Protein AF-Q31JI0-F1 (afdb_monomer_lite)

Radius of gyration: 35.7 Å; chains: 1; bounding box: 70×48×107 Å

Structure (mmCIF, N/CA/C/O backbone):
data_AF-Q31JI0-F1
#
_entry.id   AF-Q31JI0-F1
#
loop_
_atom_site.group_PDB
_atom_site.id
_atom_site.type_symbol
_atom_site.label_atom_id
_atom_site.label_alt_id
_atom_site.label_comp_id
_atom_site.label_asym_id
_atom_site.label_entity_id
_atom_site.label_seq_id
_atom_site.pdbx_PDB_ins_code
_atom_site.Cartn_x
_atom_site.Cartn_y
_atom_site.Cartn_z
_atom_site.occupancy
_atom_site.B_iso_or_equiv
_atom_site.auth_seq_id
_atom_site.auth_comp_id
_atom_site.auth_asym_id
_atom_site.auth_atom_id
_atom_site.pdbx_PDB_model_num
ATOM 1 N N . MET A 1 1 ? 46.617 37.732 -84.704 1.00 46.97 1 MET A N 1
ATOM 2 C CA . MET A 1 1 ? 46.258 37.092 -83.424 1.00 46.97 1 MET A CA 1
ATOM 3 C C . MET A 1 1 ? 46.231 35.599 -83.691 1.00 46.97 1 MET A C 1
ATOM 5 O O . MET A 1 1 ? 45.411 35.201 -84.504 1.00 46.97 1 MET A O 1
ATOM 9 N N . PRO A 1 2 ? 47.205 34.826 -83.190 1.00 49.94 2 PRO A N 1
ATOM 10 C CA . PRO A 1 2 ? 47.244 33.383 -83.393 1.00 49.94 2 PRO A CA 1
ATOM 11 C C . PRO A 1 2 ? 46.328 32.691 -82.375 1.00 49.94 2 PRO A C 1
ATOM 13 O O . PRO A 1 2 ? 46.388 33.002 -81.186 1.00 49.94 2 PRO A O 1
ATOM 16 N N . ASP A 1 3 ? 45.471 31.796 -82.860 1.00 51.31 3 ASP A N 1
ATOM 17 C CA . ASP A 1 3 ? 44.587 30.975 -82.032 1.00 51.31 3 ASP A CA 1
ATOM 18 C C . ASP A 1 3 ? 45.405 30.053 -81.108 1.00 51.31 3 ASP A C 1
ATOM 20 O O . ASP A 1 3 ? 46.456 29.548 -81.522 1.00 51.31 3 ASP A O 1
ATOM 24 N N . PRO A 1 4 ? 44.965 29.820 -79.858 1.00 53.50 4 PRO A N 1
ATOM 25 C CA . PRO A 1 4 ? 45.644 28.894 -78.963 1.00 53.50 4 PRO A CA 1
ATOM 26 C C . PRO A 1 4 ? 45.575 27.471 -79.531 1.00 53.50 4 PRO A C 1
ATOM 28 O O . PRO A 1 4 ? 44.521 27.001 -79.962 1.00 53.50 4 PRO A O 1
ATOM 31 N N . SER A 1 5 ? 46.721 26.792 -79.548 1.00 59.59 5 SER A N 1
ATOM 32 C CA . SER A 1 5 ? 46.858 25.439 -80.073 1.00 59.59 5 SER A CA 1
ATOM 33 C C . SER A 1 5 ? 46.012 24.449 -79.269 1.00 59.59 5 SER A C 1
ATOM 35 O O . SER A 1 5 ? 46.000 24.444 -78.038 1.00 59.59 5 SER A O 1
ATOM 37 N N . THR A 1 6 ? 45.322 23.567 -79.988 1.00 59.06 6 THR A N 1
ATOM 38 C CA . THR A 1 6 ? 44.446 22.500 -79.476 1.00 59.06 6 THR A CA 1
ATOM 39 C C . THR A 1 6 ? 45.122 21.625 -78.412 1.00 59.06 6 THR A C 1
ATOM 41 O O . THR A 1 6 ? 44.463 21.109 -77.516 1.00 59.06 6 THR A O 1
ATOM 44 N N . THR A 1 7 ? 46.451 21.532 -78.457 1.00 58.56 7 THR A N 1
ATOM 45 C CA . THR A 1 7 ? 47.305 20.828 -77.494 1.00 58.56 7 THR A CA 1
ATOM 46 C C . THR A 1 7 ? 47.322 21.445 -76.092 1.00 58.56 7 THR A C 1
ATOM 48 O O . THR A 1 7 ? 47.459 20.713 -75.116 1.00 58.56 7 THR A O 1
ATOM 51 N N . GLU A 1 8 ? 47.165 22.766 -75.957 1.00 57.78 8 GLU A N 1
ATOM 52 C CA . GLU A 1 8 ? 47.112 23.438 -74.646 1.00 57.78 8 GLU A CA 1
ATOM 53 C C . GLU A 1 8 ? 45.758 23.178 -73.959 1.00 57.78 8 GLU A C 1
ATOM 55 O O . GLU A 1 8 ? 45.679 22.978 -72.746 1.00 57.78 8 GLU A O 1
ATOM 60 N N . ILE A 1 9 ? 44.690 23.100 -74.762 1.00 58.41 9 ILE A N 1
ATOM 61 C CA . ILE A 1 9 ? 43.324 22.806 -74.316 1.00 58.41 9 ILE A CA 1
ATOM 62 C C . ILE A 1 9 ? 43.210 21.337 -73.883 1.00 58.41 9 ILE A C 1
ATOM 64 O O . ILE A 1 9 ? 42.669 21.051 -72.818 1.00 58.41 9 ILE A O 1
ATOM 68 N N . GLU A 1 10 ? 43.775 20.398 -74.647 1.00 56.28 10 GLU A N 1
ATOM 69 C CA . GLU A 1 10 ? 43.801 18.976 -74.272 1.00 56.28 10 GLU A CA 1
ATOM 70 C C . GLU A 1 10 ? 44.597 18.720 -72.987 1.00 56.28 10 GLU A C 1
ATOM 72 O O . GLU A 1 10 ? 44.193 17.892 -72.168 1.00 56.28 10 GLU A O 1
ATOM 77 N N . ARG A 1 11 ? 45.682 19.470 -72.759 1.00 57.88 11 ARG A N 1
ATOM 78 C CA . ARG A 1 11 ? 46.481 19.357 -71.535 1.00 57.88 11 ARG A CA 1
ATOM 79 C C . ARG A 1 11 ? 45.741 19.892 -70.305 1.00 57.88 11 ARG A C 1
ATOM 81 O O . ARG A 1 11 ? 45.742 19.227 -69.273 1.00 57.88 11 ARG A O 1
ATOM 88 N N . GLN A 1 12 ? 45.028 21.014 -70.428 1.00 55.69 12 GLN A N 1
ATOM 89 C CA . GLN A 1 12 ? 44.182 21.534 -69.343 1.00 55.69 12 GLN A CA 1
ATOM 90 C C . GLN A 1 12 ? 42.970 20.635 -69.049 1.00 55.69 12 GLN A C 1
ATOM 92 O O . GLN A 1 12 ? 42.570 20.501 -67.894 1.00 55.69 12 GLN A O 1
ATOM 97 N N . ILE A 1 13 ? 42.400 19.974 -70.064 1.00 56.75 13 ILE A N 1
ATOM 98 C CA . ILE A 1 13 ? 41.308 19.001 -69.885 1.00 56.75 13 ILE A CA 1
ATOM 99 C C . ILE A 1 13 ? 41.818 17.709 -69.225 1.00 56.75 13 ILE A C 1
ATOM 101 O O . ILE A 1 13 ? 41.097 17.112 -68.426 1.00 56.75 13 ILE A O 1
ATOM 105 N N . ALA A 1 14 ? 43.048 17.282 -69.525 1.00 56.91 14 ALA A N 1
ATOM 106 C CA . ALA A 1 14 ? 43.666 16.105 -68.915 1.00 56.91 14 ALA A CA 1
ATOM 107 C C . ALA A 1 14 ? 44.082 16.345 -67.452 1.00 56.91 14 ALA A C 1
ATOM 109 O O . ALA A 1 14 ? 43.865 15.471 -66.613 1.00 56.91 14 ALA A O 1
ATOM 110 N N . GLU A 1 15 ? 44.608 17.530 -67.121 1.00 53.66 15 GLU A N 1
ATOM 111 C CA . GLU A 1 15 ? 44.983 17.893 -65.744 1.00 53.66 15 GLU A CA 1
ATOM 112 C C . GLU A 1 15 ? 43.756 18.069 -64.825 1.00 53.66 15 GLU A C 1
ATOM 114 O O . GLU A 1 15 ? 43.823 17.734 -63.645 1.00 53.66 15 GLU A O 1
ATOM 119 N N . ASN A 1 16 ? 42.596 18.472 -65.360 1.00 53.59 16 ASN A N 1
ATOM 120 C CA . ASN A 1 16 ? 41.349 18.596 -64.587 1.00 53.59 16 ASN A CA 1
ATOM 121 C C . ASN A 1 16 ? 40.588 17.274 -64.369 1.00 53.59 16 ASN A C 1
ATOM 123 O O . ASN A 1 16 ? 39.564 17.263 -63.685 1.00 53.59 16 ASN A O 1
ATOM 127 N N . LYS A 1 17 ? 41.041 16.158 -64.954 1.00 50.59 17 LYS A N 1
ATOM 128 C CA . LYS A 1 17 ? 40.321 14.869 -64.928 1.00 50.59 17 LYS A CA 1
ATOM 129 C C . LYS A 1 17 ? 40.856 13.865 -63.897 1.00 50.59 17 LYS A C 1
ATOM 131 O O . LYS A 1 17 ? 40.387 12.732 -63.861 1.00 50.59 17 LYS A O 1
ATOM 136 N N . LEU A 1 18 ? 41.816 14.279 -63.071 1.00 50.12 18 LEU A N 1
ATOM 137 C CA . LEU A 1 18 ? 42.434 13.477 -62.003 1.00 50.12 18 LEU A CA 1
ATOM 138 C C . LEU A 1 18 ? 42.140 14.008 -60.595 1.00 50.12 18 LEU A C 1
ATOM 140 O O . LEU A 1 18 ? 42.717 13.533 -59.622 1.00 50.12 18 LEU A O 1
ATOM 144 N N . ILE A 1 19 ? 41.229 14.974 -60.465 1.00 49.75 19 ILE A N 1
ATOM 145 C CA . ILE A 1 19 ? 40.638 15.264 -59.163 1.00 49.75 19 ILE A CA 1
ATOM 146 C C . ILE A 1 19 ? 39.643 14.136 -58.911 1.00 49.75 19 ILE A C 1
ATOM 148 O O . ILE A 1 19 ? 38.524 14.160 -59.423 1.00 49.75 19 ILE A O 1
ATOM 152 N N . ASP A 1 20 ? 40.094 13.125 -58.173 1.00 53.19 20 ASP A N 1
ATOM 153 C CA . ASP A 1 20 ? 39.241 12.172 -57.474 1.00 53.19 20 ASP A CA 1
ATOM 154 C C . ASP A 1 20 ? 38.257 12.972 -56.612 1.00 53.19 20 ASP A C 1
ATOM 156 O O . ASP A 1 20 ? 38.521 13.339 -55.468 1.00 53.19 20 ASP A O 1
ATOM 160 N N . ILE A 1 21 ? 37.114 13.314 -57.201 1.00 56.34 21 ILE A N 1
ATOM 161 C CA . ILE A 1 21 ? 35.961 13.799 -56.463 1.00 56.34 21 ILE A CA 1
ATOM 162 C C . ILE A 1 21 ? 35.418 12.555 -55.772 1.00 56.34 21 ILE A C 1
ATOM 164 O O . ILE A 1 21 ? 34.600 11.823 -56.334 1.00 56.34 21 ILE A O 1
ATOM 168 N N . GLU A 1 22 ? 35.905 12.290 -54.560 1.00 56.94 22 GLU A N 1
ATOM 169 C CA . GLU A 1 22 ? 35.177 11.460 -53.612 1.00 56.94 22 GLU A CA 1
ATOM 170 C C . GLU A 1 22 ? 33.772 12.060 -53.521 1.00 56.94 22 GLU A C 1
ATOM 172 O O . GLU A 1 22 ? 33.576 13.158 -52.993 1.00 56.94 22 GLU A O 1
ATOM 177 N N . LEU A 1 23 ? 32.788 11.388 -54.129 1.00 56.19 23 LEU A N 1
ATOM 178 C CA . LEU A 1 23 ? 31.385 11.720 -53.921 1.00 56.19 23 LEU A CA 1
ATOM 179 C C . LEU A 1 23 ? 31.200 11.749 -52.400 1.00 56.19 23 LEU A C 1
ATOM 181 O O . LEU A 1 23 ? 31.466 10.713 -51.781 1.00 56.19 23 LEU A O 1
ATOM 185 N N . PRO A 1 24 ? 30.777 12.873 -51.782 1.00 61.84 24 PRO A N 1
ATOM 186 C CA . PRO A 1 24 ? 30.466 12.858 -50.365 1.00 61.84 24 PRO A CA 1
ATOM 187 C C . PRO A 1 24 ? 29.442 11.748 -50.196 1.00 61.84 24 PRO A C 1
ATOM 189 O O . PRO A 1 24 ? 28.381 11.781 -50.827 1.00 61.84 24 PRO A O 1
ATOM 192 N N . THR A 1 25 ? 29.815 10.712 -49.448 1.00 61.97 25 THR A N 1
ATOM 193 C CA . THR A 1 25 ? 28.952 9.581 -49.143 1.00 61.97 25 THR A CA 1
ATOM 194 C C . THR A 1 25 ? 27.634 10.173 -48.682 1.00 61.97 25 THR A C 1
ATOM 196 O O . THR A 1 25 ? 27.575 10.832 -47.642 1.00 61.97 25 THR A O 1
ATOM 199 N N . ALA A 1 26 ? 26.594 10.036 -49.514 1.00 62.56 26 ALA A N 1
ATOM 200 C CA . ALA A 1 26 ? 25.262 10.505 -49.173 1.00 62.56 26 ALA A CA 1
ATOM 201 C C . ALA A 1 26 ? 24.970 9.969 -47.769 1.00 62.56 26 ALA A C 1
ATOM 203 O O . ALA A 1 26 ? 25.231 8.779 -47.557 1.00 62.56 26 ALA A O 1
ATOM 204 N N . PRO A 1 27 ? 24.539 10.807 -46.806 1.00 63.53 27 PRO A N 1
ATOM 205 C CA . PRO A 1 27 ? 24.421 10.381 -45.422 1.00 63.53 27 PRO A CA 1
ATOM 206 C C . PRO A 1 27 ? 23.487 9.177 -45.392 1.00 63.53 27 PRO A C 1
ATOM 208 O O . PRO A 1 27 ? 22.277 9.303 -45.589 1.00 63.53 27 PRO A O 1
ATOM 211 N N . GLY A 1 28 ? 24.073 7.988 -45.241 1.00 66.31 28 GLY A N 1
ATOM 212 C CA . GLY A 1 28 ? 23.318 6.760 -45.109 1.00 66.31 28 GLY A CA 1
ATOM 213 C C . GLY A 1 28 ? 22.4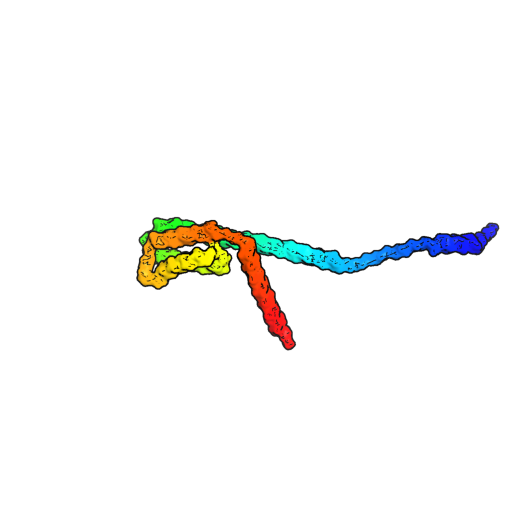16 6.942 -43.903 1.00 66.31 28 GLY A C 1
ATOM 214 O O . GLY A 1 28 ? 22.859 7.458 -42.877 1.00 66.31 28 GLY A O 1
ATOM 215 N N . ILE A 1 29 ? 21.140 6.586 -44.035 1.00 72.31 29 ILE A N 1
ATOM 216 C CA . ILE A 1 29 ? 20.220 6.618 -42.901 1.00 72.31 29 ILE A CA 1
ATOM 217 C C . ILE A 1 29 ? 20.817 5.703 -41.834 1.00 72.31 29 ILE A C 1
ATOM 219 O O . ILE A 1 29 ? 20.835 4.481 -41.992 1.00 72.31 29 ILE A O 1
ATOM 223 N N . ASP A 1 30 ? 21.342 6.309 -40.771 1.00 81.94 30 ASP A N 1
ATOM 224 C CA . ASP A 1 30 ? 21.936 5.595 -39.653 1.00 81.94 30 ASP A CA 1
ATOM 225 C C . ASP A 1 30 ? 20.810 5.018 -38.792 1.00 81.94 30 ASP A C 1
ATOM 227 O O . ASP A 1 30 ? 20.379 5.576 -37.779 1.00 81.94 30 ASP A O 1
ATOM 231 N N . TRP A 1 31 ? 20.260 3.901 -39.265 1.00 81.12 31 TRP A N 1
ATOM 232 C CA . TRP A 1 31 ? 19.211 3.147 -38.588 1.00 81.12 31 TRP A CA 1
ATOM 233 C C . TRP A 1 31 ? 19.594 2.794 -37.153 1.00 81.12 31 TRP A C 1
ATOM 235 O O . TRP A 1 31 ? 18.718 2.724 -36.291 1.00 81.12 31 TRP A O 1
ATOM 245 N N . LEU A 1 32 ? 20.889 2.600 -36.884 1.00 85.44 32 LEU A N 1
ATOM 246 C CA . LEU A 1 32 ? 21.380 2.292 -35.551 1.00 85.44 32 LEU A CA 1
ATOM 247 C C . LEU A 1 32 ? 21.260 3.510 -34.631 1.00 85.44 32 LEU A C 1
ATOM 249 O O . LEU A 1 32 ? 20.738 3.367 -33.524 1.00 85.44 32 LEU A O 1
ATOM 253 N N . ALA A 1 33 ? 21.652 4.699 -35.096 1.00 82.44 33 ALA A N 1
ATOM 254 C CA . ALA A 1 33 ? 21.467 5.939 -34.344 1.00 82.44 33 ALA A CA 1
ATOM 255 C C . ALA A 1 33 ? 19.982 6.210 -34.044 1.00 82.44 33 ALA A C 1
ATOM 257 O O . ALA A 1 33 ? 19.625 6.520 -32.907 1.00 82.44 33 ALA A O 1
ATOM 258 N N . TRP A 1 34 ? 19.088 6.009 -35.017 1.00 84.44 34 TRP A N 1
ATOM 259 C CA . TRP A 1 34 ? 17.642 6.143 -34.795 1.00 84.44 34 TRP A CA 1
ATOM 260 C C . TRP A 1 34 ? 17.106 5.148 -33.762 1.00 84.44 34 TRP A C 1
ATOM 262 O O . TRP A 1 34 ? 16.311 5.520 -32.895 1.00 84.44 34 TRP A O 1
ATOM 272 N N . LEU A 1 35 ? 17.563 3.895 -33.810 1.00 88.25 35 LEU A N 1
ATOM 273 C CA . LEU A 1 35 ? 17.153 2.862 -32.861 1.00 88.25 35 LEU A CA 1
ATOM 274 C C . LEU A 1 35 ? 17.678 3.145 -31.444 1.00 88.25 35 LEU A C 1
ATOM 276 O O . LEU A 1 35 ? 16.961 2.932 -30.467 1.00 88.25 35 LEU A O 1
ATOM 280 N N . GLN A 1 36 ? 18.892 3.686 -31.326 1.00 87.06 36 GLN A N 1
ATOM 281 C CA . GLN A 1 36 ? 19.464 4.142 -30.057 1.00 87.06 36 GLN A CA 1
ATOM 282 C C . GLN A 1 36 ? 18.699 5.331 -29.474 1.00 87.06 36 GLN A C 1
ATOM 28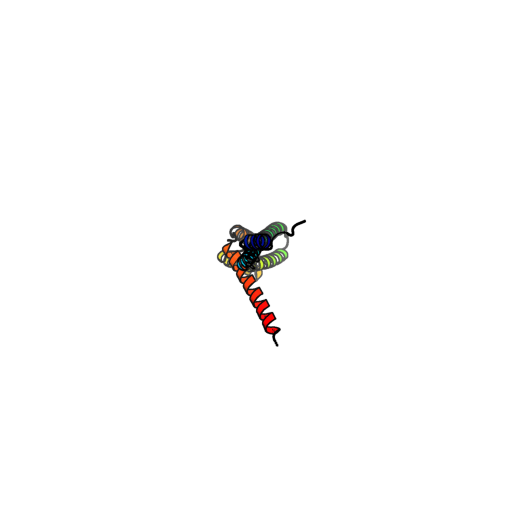4 O O . GLN A 1 36 ? 18.398 5.323 -28.282 1.00 87.06 36 GLN A O 1
ATOM 289 N N . ILE A 1 37 ? 18.335 6.321 -30.297 1.00 87.88 37 ILE A N 1
ATOM 290 C CA . ILE A 1 37 ? 17.521 7.467 -29.865 1.00 87.88 37 ILE A CA 1
ATOM 291 C C . ILE A 1 37 ? 16.158 6.984 -29.365 1.00 87.88 37 ILE A C 1
ATOM 293 O O . ILE A 1 37 ? 15.729 7.372 -28.278 1.00 87.88 37 ILE A O 1
ATOM 297 N N . LEU A 1 38 ? 15.500 6.091 -30.112 1.00 89.25 38 LEU A N 1
ATOM 298 C CA . LEU A 1 38 ? 14.220 5.512 -29.705 1.00 89.25 38 LEU A CA 1
ATOM 299 C C . LEU A 1 38 ? 14.355 4.727 -28.389 1.00 89.25 38 LEU A C 1
ATOM 301 O O . LEU A 1 38 ? 13.530 4.871 -27.489 1.00 89.25 38 LEU A O 1
ATOM 305 N N . GLY A 1 39 ? 15.420 3.933 -28.251 1.00 86.69 39 GLY A N 1
ATOM 306 C CA . GLY A 1 39 ? 15.722 3.178 -27.037 1.00 86.69 39 GLY A CA 1
ATOM 307 C C . GLY A 1 39 ? 15.974 4.081 -25.828 1.00 86.69 39 GLY A C 1
ATOM 308 O O . GLY A 1 39 ? 15.419 3.840 -24.756 1.00 86.69 39 GLY A O 1
ATOM 309 N N . ALA A 1 40 ? 16.743 5.157 -26.000 1.00 89.62 40 ALA A N 1
ATOM 310 C CA . ALA A 1 40 ? 16.995 6.147 -24.955 1.00 89.62 40 ALA A CA 1
ATOM 311 C C . ALA A 1 40 ? 15.709 6.878 -24.538 1.00 89.62 40 ALA A C 1
ATOM 313 O O . ALA A 1 40 ? 15.473 7.099 -23.347 1.00 89.62 40 ALA A O 1
ATOM 314 N N . LEU A 1 41 ? 14.846 7.207 -25.500 1.00 91.94 41 LEU A N 1
ATOM 315 C CA . LEU A 1 41 ? 13.559 7.854 -25.252 1.00 91.94 41 LEU A CA 1
ATOM 316 C C . LEU A 1 41 ? 12.592 6.933 -24.487 1.00 91.94 41 LEU A C 1
ATOM 318 O O . LEU A 1 41 ? 11.930 7.364 -23.544 1.00 91.94 41 LEU A O 1
ATOM 322 N N . LEU A 1 42 ? 12.558 5.641 -24.820 1.00 89.12 42 LEU A N 1
ATOM 323 C CA . LEU A 1 42 ? 11.776 4.651 -24.073 1.00 89.12 42 LEU A CA 1
ATOM 324 C C . LEU A 1 42 ? 12.323 4.430 -22.658 1.00 89.12 42 LEU A C 1
ATOM 326 O O . LEU A 1 42 ? 11.549 4.326 -21.706 1.00 89.12 42 LEU A O 1
ATOM 330 N N . LEU A 1 43 ? 13.648 4.384 -22.503 1.00 88.94 43 LEU A N 1
ATOM 331 C CA . LEU A 1 43 ? 14.289 4.190 -21.204 1.00 88.94 43 LEU A CA 1
ATOM 332 C C . LEU A 1 43 ? 14.047 5.384 -20.276 1.00 88.94 43 LEU A C 1
ATOM 334 O O . LEU A 1 43 ? 13.687 5.198 -19.115 1.00 88.94 43 LEU A O 1
ATOM 338 N N . THR A 1 44 ? 14.178 6.607 -20.786 1.00 88.62 44 THR A N 1
ATOM 339 C CA . THR A 1 44 ? 13.869 7.824 -20.020 1.00 88.62 44 THR A CA 1
ATOM 340 C C . THR A 1 44 ? 12.402 7.873 -19.596 1.00 88.62 44 THR A C 1
ATOM 342 O O . THR A 1 44 ? 12.121 8.121 -18.422 1.00 88.62 44 THR A O 1
ATOM 345 N N . LEU A 1 45 ? 11.468 7.541 -20.492 1.00 89.44 45 LEU A N 1
ATOM 346 C CA . LEU A 1 45 ? 10.051 7.389 -20.145 1.00 89.44 45 LEU A CA 1
ATOM 347 C C . LEU A 1 45 ? 9.833 6.347 -19.042 1.00 89.44 45 LEU A C 1
ATOM 349 O O . LEU A 1 45 ? 9.102 6.609 -18.086 1.00 89.44 45 LEU A O 1
ATOM 353 N N . ALA A 1 46 ? 10.488 5.189 -19.134 1.00 84.69 46 ALA A N 1
ATOM 354 C CA . ALA A 1 46 ? 10.384 4.141 -18.123 1.00 84.69 46 ALA A CA 1
ATOM 355 C C . ALA A 1 46 ? 10.873 4.623 -16.747 1.00 84.69 46 ALA A C 1
ATOM 357 O O . ALA A 1 46 ? 10.204 4.391 -15.740 1.00 84.69 46 ALA A O 1
ATOM 358 N N . VAL A 1 47 ? 11.995 5.346 -16.697 1.00 86.50 47 VAL A N 1
ATOM 359 C CA . VAL A 1 47 ? 12.525 5.928 -15.454 1.00 86.50 47 VAL A CA 1
ATOM 360 C C . VAL A 1 47 ? 11.541 6.935 -14.852 1.00 86.50 47 VAL A C 1
ATOM 362 O O . VAL A 1 47 ? 11.250 6.860 -13.658 1.00 86.50 47 VAL A O 1
ATOM 365 N N . ILE A 1 48 ? 10.966 7.828 -15.665 1.00 88.19 48 ILE A N 1
ATOM 366 C CA . ILE A 1 48 ? 9.968 8.808 -15.204 1.00 88.19 48 ILE A CA 1
ATOM 367 C C . ILE A 1 48 ? 8.736 8.101 -14.626 1.00 88.19 48 ILE A C 1
ATOM 369 O O . ILE A 1 48 ? 8.265 8.472 -13.550 1.00 88.19 48 ILE A O 1
ATOM 373 N N . LEU A 1 49 ? 8.238 7.055 -15.291 1.00 84.75 49 LEU A N 1
ATOM 374 C CA . LEU A 1 49 ? 7.095 6.277 -14.807 1.00 84.75 49 LEU A CA 1
ATOM 375 C C . LEU A 1 49 ? 7.388 5.584 -13.472 1.00 84.75 49 LEU A C 1
ATOM 377 O O . LEU A 1 49 ? 6.528 5.575 -12.591 1.00 84.75 49 LEU A O 1
ATOM 381 N N . ILE A 1 50 ? 8.597 5.045 -13.288 1.00 82.31 50 ILE A N 1
ATOM 382 C CA . ILE A 1 50 ? 9.011 4.429 -12.019 1.00 82.31 50 ILE A CA 1
ATOM 383 C C . ILE A 1 50 ? 9.038 5.473 -10.897 1.00 82.31 50 ILE A C 1
ATOM 385 O O . ILE A 1 50 ? 8.502 5.220 -9.817 1.00 82.31 50 ILE A O 1
ATOM 389 N N . ILE A 1 51 ? 9.612 6.654 -11.148 1.00 84.81 51 ILE A N 1
ATOM 390 C CA . ILE A 1 51 ? 9.656 7.749 -10.167 1.00 84.81 51 ILE A CA 1
ATOM 391 C C . ILE A 1 51 ? 8.238 8.210 -9.812 1.00 84.81 51 ILE A C 1
ATOM 393 O O . ILE A 1 51 ? 7.905 8.339 -8.633 1.00 84.81 51 ILE A O 1
ATOM 397 N N . ALA A 1 52 ? 7.377 8.403 -10.812 1.00 84.88 52 ALA A N 1
ATOM 398 C CA . ALA A 1 52 ? 5.986 8.785 -10.595 1.00 84.88 52 ALA A CA 1
ATOM 399 C C . ALA A 1 52 ? 5.225 7.728 -9.774 1.00 84.88 52 ALA A C 1
ATOM 401 O O . ALA A 1 52 ? 4.491 8.078 -8.849 1.00 84.88 52 ALA A O 1
ATOM 402 N N . ALA A 1 53 ? 5.439 6.439 -10.054 1.00 79.56 53 ALA A N 1
ATOM 403 C CA . ALA A 1 53 ? 4.837 5.342 -9.301 1.00 79.56 53 ALA A CA 1
ATOM 404 C C . ALA A 1 53 ? 5.329 5.297 -7.845 1.00 79.56 53 ALA A C 1
ATOM 406 O O . ALA A 1 53 ? 4.518 5.147 -6.929 1.00 79.56 53 ALA A O 1
ATOM 407 N N . LEU A 1 54 ? 6.633 5.489 -7.615 1.00 79.88 54 LEU A N 1
ATOM 408 C CA . LEU A 1 54 ? 7.219 5.608 -6.275 1.00 79.88 54 LEU A CA 1
ATOM 409 C C . LEU A 1 54 ? 6.581 6.755 -5.490 1.00 79.88 54 LEU A C 1
ATOM 411 O O . LEU A 1 54 ? 6.168 6.576 -4.342 1.00 79.88 54 LEU A O 1
ATOM 415 N N . MET A 1 55 ? 6.455 7.919 -6.124 1.00 84.56 55 MET A N 1
ATOM 416 C CA . MET A 1 55 ? 5.877 9.103 -5.501 1.00 84.56 55 MET A CA 1
ATOM 417 C C . MET A 1 55 ? 4.390 8.906 -5.189 1.00 84.56 55 MET A C 1
ATOM 419 O O . MET A 1 55 ? 3.944 9.234 -4.090 1.00 84.56 55 MET A O 1
ATOM 423 N N . ALA A 1 56 ? 3.631 8.299 -6.106 1.00 83.12 56 AL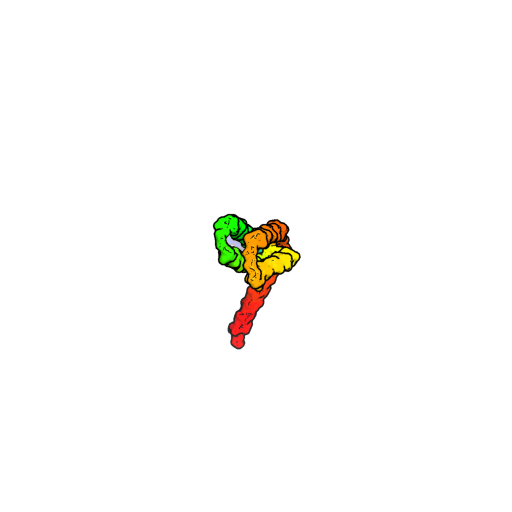A A N 1
ATOM 424 C CA . ALA A 1 56 ? 2.227 7.962 -5.890 1.00 83.12 56 ALA A CA 1
ATOM 425 C C . ALA A 1 56 ? 2.045 6.974 -4.728 1.00 83.12 56 ALA A C 1
ATOM 427 O O . ALA A 1 56 ? 1.191 7.189 -3.865 1.00 83.12 56 ALA A O 1
ATOM 428 N N . HIS A 1 57 ? 2.873 5.929 -4.663 1.00 80.88 57 HIS A N 1
ATOM 429 C CA . HIS A 1 57 ? 2.847 4.939 -3.587 1.00 80.88 57 HIS A CA 1
ATOM 430 C C . HIS A 1 57 ? 3.188 5.574 -2.228 1.00 80.88 57 HIS A C 1
ATOM 432 O O . HIS A 1 57 ? 2.508 5.338 -1.226 1.00 80.88 57 HIS A O 1
ATOM 438 N N . PHE A 1 58 ? 4.210 6.434 -2.180 1.00 82.19 58 PHE A N 1
ATOM 439 C CA . PHE A 1 58 ? 4.550 7.190 -0.975 1.00 82.19 58 PHE A CA 1
ATOM 440 C C . PHE A 1 58 ? 3.395 8.101 -0.535 1.00 82.19 58 PHE A C 1
ATOM 442 O O . PHE A 1 58 ? 3.011 8.111 0.636 1.00 82.19 58 PHE A O 1
ATOM 449 N N . TRP A 1 59 ? 2.781 8.815 -1.480 1.00 84.75 59 TRP A N 1
ATOM 450 C CA . TRP A 1 59 ? 1.669 9.718 -1.195 1.00 84.75 59 TRP A CA 1
ATOM 451 C C . TRP A 1 59 ? 0.434 8.989 -0.658 1.00 84.75 59 TRP A C 1
ATOM 453 O O . TRP A 1 59 ? -0.207 9.454 0.286 1.00 84.75 59 TRP A O 1
ATOM 463 N N . GLN A 1 60 ? 0.110 7.823 -1.221 1.00 85.38 60 GLN A N 1
ATOM 464 C CA . GLN A 1 60 ? -0.990 6.978 -0.751 1.00 85.38 60 GLN A CA 1
ATOM 465 C C . GLN A 1 60 ? -0.806 6.571 0.711 1.00 85.38 60 GLN A C 1
ATOM 467 O O . GLN A 1 60 ? -1.737 6.698 1.510 1.00 85.38 60 GLN A O 1
ATOM 472 N N . ARG A 1 61 ? 0.412 6.177 1.082 1.00 84.25 61 ARG A N 1
ATOM 473 C CA . ARG A 1 61 ? 0.772 5.821 2.454 1.00 84.25 61 ARG A CA 1
ATOM 474 C C . ARG A 1 61 ? 0.649 7.001 3.415 1.00 84.25 61 ARG A C 1
ATOM 476 O O . ARG A 1 61 ? 0.008 6.869 4.455 1.00 84.25 61 ARG A O 1
ATOM 483 N N . VAL A 1 62 ? 1.201 8.162 3.055 1.00 86.00 62 VAL A N 1
ATOM 484 C CA . VAL A 1 62 ? 1.085 9.388 3.867 1.00 86.00 62 VAL A CA 1
ATOM 485 C C . VAL A 1 62 ? -0.382 9.757 4.071 1.00 86.00 62 VAL A C 1
ATOM 487 O O . VAL A 1 62 ? -0.812 10.016 5.195 1.00 86.00 62 VAL A O 1
ATOM 490 N N . ARG A 1 63 ? -1.184 9.712 3.004 1.00 90.12 63 ARG A N 1
ATOM 491 C CA . ARG A 1 63 ? -2.620 9.998 3.068 1.00 90.12 63 ARG A CA 1
ATOM 492 C C . ARG A 1 63 ? -3.358 9.029 3.992 1.00 90.12 63 ARG A C 1
ATOM 494 O O . ARG A 1 63 ? -4.245 9.469 4.725 1.00 90.12 63 ARG A O 1
ATOM 501 N N . LEU A 1 64 ? -3.020 7.738 3.964 1.00 89.56 64 LEU A N 1
ATOM 502 C CA . LEU A 1 64 ? -3.626 6.744 4.851 1.00 89.56 64 LEU A CA 1
ATOM 503 C C . LEU A 1 64 ? -3.236 6.996 6.314 1.00 89.56 64 LEU A C 1
ATOM 505 O O . LEU A 1 64 ? -4.108 7.020 7.177 1.00 89.56 64 LEU A O 1
ATOM 509 N N . ASN A 1 65 ? -1.959 7.286 6.574 1.00 89.06 65 ASN A N 1
ATOM 510 C CA . ASN A 1 65 ? -1.464 7.596 7.914 1.00 89.06 65 ASN A CA 1
ATOM 511 C C . ASN A 1 65 ? -2.158 8.841 8.502 1.00 89.06 65 ASN A C 1
ATOM 513 O O . ASN A 1 65 ? -2.642 8.824 9.630 1.00 89.06 65 ASN A O 1
ATOM 517 N N . ILE A 1 66 ? -2.327 9.903 7.704 1.00 88.75 66 ILE A N 1
ATOM 518 C CA . ILE A 1 66 ? -3.075 11.101 8.123 1.00 88.75 66 ILE A CA 1
ATOM 519 C C . ILE A 1 66 ? -4.523 10.754 8.499 1.00 88.75 66 ILE A C 1
ATOM 521 O O . ILE A 1 66 ? -5.032 11.261 9.499 1.00 88.75 66 ILE A O 1
ATOM 525 N N . ARG A 1 67 ? -5.195 9.891 7.723 1.00 90.94 67 ARG A N 1
ATOM 526 C CA . ARG A 1 67 ? -6.569 9.452 8.025 1.00 90.94 67 ARG A CA 1
ATOM 527 C C . ARG A 1 67 ? -6.642 8.673 9.335 1.00 90.94 67 ARG A C 1
ATOM 529 O O . ARG A 1 67 ? -7.528 8.956 10.133 1.00 90.94 67 ARG A O 1
ATOM 536 N N . ILE A 1 68 ? -5.696 7.768 9.575 1.00 90.81 68 ILE A N 1
ATOM 537 C CA . ILE A 1 68 ? -5.622 6.980 10.812 1.00 90.81 68 ILE A CA 1
ATOM 538 C C . ILE A 1 68 ? -5.381 7.892 12.018 1.00 90.81 68 ILE A C 1
ATOM 540 O O . ILE A 1 68 ? -6.138 7.832 12.984 1.00 90.81 68 ILE A O 1
ATOM 544 N N . LYS A 1 69 ? -4.422 8.821 11.935 1.00 89.75 69 LYS A N 1
ATOM 545 C CA . LYS A 1 69 ? -4.168 9.811 12.998 1.00 89.75 69 LYS A CA 1
ATOM 546 C C . LYS A 1 69 ? -5.373 10.690 13.286 1.00 89.75 69 LYS A C 1
ATOM 548 O O . LYS A 1 69 ? -5.647 11.023 14.438 1.00 89.75 69 LYS A O 1
ATOM 553 N N . LYS A 1 70 ? -6.089 11.101 12.240 1.00 90.62 70 LYS A N 1
ATOM 554 C CA . LYS A 1 70 ? -7.325 11.865 12.395 1.00 90.62 70 LYS A CA 1
ATOM 555 C C . LYS A 1 70 ? -8.382 11.031 13.126 1.00 90.62 70 LYS A C 1
ATOM 557 O O . LYS A 1 70 ? -8.950 11.523 14.093 1.00 90.62 70 LYS A O 1
ATOM 562 N N . ALA A 1 71 ? -8.560 9.770 12.739 1.00 88.69 71 ALA A N 1
ATOM 563 C CA . ALA A 1 71 ? -9.500 8.856 13.381 1.00 88.69 71 ALA A CA 1
ATOM 564 C C . ALA A 1 71 ? -9.164 8.599 14.856 1.00 88.69 71 ALA A C 1
ATOM 566 O O . ALA A 1 71 ? -10.052 8.658 15.695 1.00 88.69 71 ALA A O 1
ATOM 567 N N . GLN A 1 72 ? -7.887 8.398 15.200 1.00 89.06 72 GLN A N 1
ATOM 568 C CA . GLN A 1 72 ? -7.445 8.263 16.594 1.00 89.06 72 GLN A CA 1
ATOM 569 C C . GLN A 1 72 ? -7.777 9.512 17.425 1.00 89.06 72 GLN A C 1
ATOM 571 O O . GLN A 1 72 ? -8.196 9.403 18.575 1.00 89.06 72 GLN A O 1
ATOM 576 N N . LYS A 1 73 ? -7.603 10.716 16.860 1.00 89.19 73 LYS A N 1
ATOM 577 C CA . LYS A 1 73 ? -7.963 11.971 17.543 1.00 89.19 73 LYS A CA 1
ATOM 578 C C . LYS A 1 73 ? -9.470 12.096 17.745 1.00 89.19 73 LYS A C 1
ATOM 580 O O . LYS A 1 73 ? -9.899 12.454 18.838 1.00 89.19 73 LYS A O 1
ATOM 585 N N . GLU A 1 74 ? -10.255 11.794 16.715 1.00 88.56 74 GLU A N 1
ATOM 586 C CA . GLU A 1 74 ? -11.721 11.841 16.773 1.00 88.56 74 GLU A CA 1
ATOM 587 C C . GLU A 1 74 ? -12.274 10.804 17.757 1.00 88.56 74 GLU A C 1
ATOM 589 O O . GLU A 1 74 ? -13.164 11.121 18.543 1.00 88.56 74 GLU A O 1
ATOM 594 N N . LEU A 1 75 ? -11.677 9.609 17.813 1.00 87.38 75 LEU A N 1
ATOM 595 C CA . LEU A 1 75 ? -12.053 8.543 18.741 1.00 87.38 75 LEU A CA 1
ATOM 596 C C . LEU A 1 75 ? -11.984 8.992 20.208 1.00 87.38 75 LEU A C 1
ATOM 598 O O . LEU A 1 75 ? -12.796 8.565 21.028 1.00 87.38 75 LEU A O 1
ATOM 602 N N . LYS A 1 76 ? -11.058 9.903 20.546 1.00 84.69 76 LYS A N 1
ATOM 603 C CA . LYS A 1 76 ? -10.940 10.441 21.909 1.00 84.69 76 LYS A CA 1
ATOM 604 C C . LYS A 1 76 ? -12.122 11.308 22.332 1.00 84.69 76 LYS A C 1
ATOM 606 O O . LYS A 1 76 ? -12.370 11.430 23.530 1.00 84.69 76 LYS A O 1
ATOM 611 N N . GLN A 1 77 ? -12.822 11.882 21.358 1.00 85.81 77 GLN A N 1
ATOM 612 C CA . GLN A 1 77 ? -13.918 12.830 21.541 1.00 85.81 77 GLN A CA 1
ATOM 613 C C . GLN A 1 77 ? -15.294 12.198 21.286 1.00 85.81 77 GLN A C 1
ATOM 615 O O . GLN A 1 77 ? -16.305 12.845 21.537 1.00 85.81 77 GLN A O 1
ATOM 620 N N . MET A 1 78 ? -15.348 10.954 20.795 1.00 84.38 78 MET A N 1
ATOM 621 C CA . MET A 1 78 ? -16.598 10.262 20.476 1.00 84.38 78 MET A CA 1
ATOM 622 C C . MET A 1 78 ? -17.355 9.851 21.752 1.00 84.38 78 MET A C 1
ATOM 624 O O . MET A 1 78 ? -16.819 9.076 22.550 1.00 84.38 78 MET A O 1
ATOM 628 N N . PRO A 1 79 ? -18.600 10.327 21.941 1.00 74.00 79 PRO A N 1
ATOM 629 C CA . PRO A 1 79 ? -19.392 10.029 23.130 1.00 74.00 79 PRO A CA 1
ATOM 630 C C . PRO A 1 79 ? -20.230 8.749 22.996 1.00 74.00 79 PRO A C 1
ATOM 632 O O . PRO A 1 79 ? -20.649 8.196 24.012 1.00 74.00 79 PRO A O 1
ATOM 635 N N . HIS A 1 80 ? -20.491 8.267 21.773 1.00 80.06 80 HIS A N 1
ATOM 636 C CA . HIS A 1 80 ? -21.450 7.190 21.533 1.00 80.06 80 HIS A CA 1
ATOM 637 C C . HIS A 1 80 ? -20.837 5.930 20.902 1.00 80.06 80 HIS A C 1
ATOM 639 O O . HIS A 1 80 ? -20.030 6.014 19.975 1.00 80.06 80 HIS A O 1
ATOM 645 N N . PRO A 1 81 ? -21.292 4.733 21.320 1.00 77.19 81 PRO A N 1
ATOM 646 C CA . PRO A 1 81 ? -20.802 3.464 20.784 1.00 77.19 81 PRO A CA 1
ATOM 647 C C . PRO A 1 81 ? -21.158 3.224 19.307 1.00 77.19 81 PRO A C 1
ATOM 649 O O . PRO A 1 81 ? -20.471 2.469 18.618 1.00 77.19 81 PRO A O 1
ATOM 652 N N . SER A 1 82 ? -22.189 3.892 18.779 1.00 80.19 82 SER A N 1
ATOM 653 C CA . SER A 1 82 ? -22.513 3.873 17.345 1.00 80.19 82 SER A CA 1
ATOM 654 C C . SER A 1 82 ? -21.385 4.442 16.480 1.00 80.19 82 SER A C 1
ATOM 656 O O . SER A 1 82 ? -21.152 3.958 15.368 1.00 80.19 82 SER A O 1
ATOM 658 N N . ASP A 1 83 ? -20.650 5.428 16.998 1.00 83.44 83 ASP A N 1
ATOM 659 C CA . ASP A 1 83 ? -19.554 6.079 16.280 1.00 83.44 83 ASP A CA 1
ATOM 660 C C . ASP A 1 83 ? -18.314 5.177 16.211 1.00 83.44 83 ASP A C 1
ATOM 662 O O . ASP A 1 83 ? -17.590 5.178 15.209 1.00 83.44 83 ASP A O 1
ATOM 666 N N . PHE A 1 84 ? -18.121 4.307 17.210 1.00 85.25 84 PHE A N 1
ATOM 667 C CA . PHE A 1 84 ? -17.066 3.290 17.190 1.00 85.25 84 PHE A CA 1
ATOM 668 C C . PHE A 1 84 ? -17.292 2.276 16.069 1.00 85.25 84 PHE A C 1
ATOM 670 O O . PHE A 1 84 ? -16.366 1.974 15.320 1.00 85.25 84 PHE A O 1
ATOM 677 N N . ARG A 1 85 ? -18.534 1.813 15.872 1.00 84.00 85 ARG A N 1
ATOM 678 C CA . ARG A 1 85 ? -18.866 0.881 14.779 1.00 84.00 85 ARG A CA 1
ATOM 679 C C . ARG A 1 85 ? -18.635 1.504 13.401 1.00 84.00 85 ARG A C 1
ATOM 681 O O . ARG A 1 85 ? -18.120 0.845 12.494 1.00 84.00 85 ARG A O 1
ATOM 688 N N . ARG A 1 86 ? -18.979 2.786 13.237 1.00 86.94 86 ARG A N 1
ATOM 689 C CA . ARG A 1 86 ? -18.703 3.536 12.001 1.00 86.94 86 ARG A CA 1
ATOM 690 C C . ARG A 1 86 ? -17.201 3.626 11.734 1.00 86.94 86 ARG A C 1
ATOM 692 O O . ARG A 1 86 ? -16.768 3.392 10.608 1.00 86.94 86 ARG A O 1
ATOM 699 N N . THR A 1 87 ? -16.419 3.917 12.767 1.00 86.94 87 THR A N 1
ATOM 700 C CA . THR A 1 87 ? -14.960 4.044 12.673 1.00 86.94 87 THR A CA 1
ATOM 701 C C . THR A 1 87 ? -14.284 2.696 12.405 1.00 86.94 87 THR A C 1
ATOM 703 O O . THR A 1 87 ? -13.386 2.630 11.572 1.00 86.94 87 THR A O 1
ATOM 706 N N . ALA A 1 88 ? -14.765 1.603 13.005 1.00 86.81 88 ALA A N 1
ATOM 707 C CA . ALA A 1 88 ? -14.327 0.242 12.682 1.00 86.81 88 ALA A CA 1
ATOM 708 C C . ALA A 1 88 ? -14.621 -0.119 11.212 1.00 86.81 88 ALA A C 1
ATOM 710 O O . ALA A 1 88 ? -13.765 -0.616 10.488 1.00 86.81 88 ALA A O 1
ATOM 711 N N . THR A 1 89 ? -15.805 0.237 10.707 1.00 88.38 89 THR A N 1
ATOM 712 C CA . THR A 1 89 ? -16.134 0.020 9.286 1.00 88.38 89 THR A CA 1
ATOM 713 C C . THR A 1 89 ? -15.208 0.826 8.362 1.00 88.38 89 THR A C 1
ATOM 715 O O . THR A 1 89 ? -14.784 0.344 7.310 1.00 88.38 89 THR A O 1
ATOM 718 N N . GLN A 1 90 ? -14.859 2.058 8.746 1.00 90.69 90 GLN A N 1
ATOM 719 C CA . GLN A 1 90 ? -13.904 2.882 8.001 1.00 90.69 90 GLN A CA 1
ATOM 720 C C . GLN A 1 90 ? -12.482 2.316 8.048 1.00 90.69 90 GLN A C 1
ATOM 722 O O . GLN A 1 90 ? -11.800 2.327 7.021 1.00 90.69 90 GLN A O 1
ATOM 727 N N . SER A 1 91 ? -12.040 1.782 9.191 1.00 89.69 91 SER A N 1
ATOM 728 C CA . SER A 1 91 ? -10.721 1.156 9.303 1.00 89.69 91 SER A CA 1
ATOM 729 C C . SER A 1 91 ? -10.613 -0.080 8.407 1.00 89.69 91 SER A C 1
ATOM 731 O O . SER A 1 91 ? -9.602 -0.230 7.721 1.00 89.69 91 SER A O 1
ATOM 733 N N . TYR A 1 92 ? -11.682 -0.875 8.277 1.00 91.12 92 TYR A N 1
ATOM 734 C CA . TYR A 1 92 ? -11.754 -1.963 7.295 1.00 91.12 92 TYR A CA 1
ATOM 735 C C . TYR A 1 92 ? -11.625 -1.468 5.848 1.00 91.12 92 TYR A C 1
ATOM 737 O O . TYR A 1 92 ? -10.868 -2.032 5.058 1.00 91.12 92 TYR A O 1
ATOM 745 N N . GLN A 1 93 ? -12.294 -0.370 5.481 1.00 91.56 93 GLN A N 1
ATOM 746 C CA . GLN A 1 93 ? -12.134 0.215 4.143 1.00 91.56 93 GLN A CA 1
ATOM 747 C C . GLN A 1 93 ? -10.694 0.676 3.882 1.00 91.56 93 GLN A C 1
ATOM 749 O O . GLN A 1 93 ? -10.166 0.472 2.787 1.00 91.56 93 GLN A O 1
ATOM 754 N N . TRP A 1 94 ? -10.038 1.288 4.871 1.00 92.69 94 TRP A N 1
ATOM 755 C CA . TRP A 1 94 ? -8.636 1.695 4.750 1.00 92.69 94 TRP A CA 1
ATOM 756 C C . TRP A 1 94 ? -7.698 0.497 4.650 1.00 92.69 94 TRP A C 1
ATOM 758 O O . TRP A 1 94 ? -6.766 0.533 3.851 1.00 92.69 94 TRP A O 1
ATOM 768 N N . PHE A 1 95 ? -7.979 -0.576 5.385 1.00 92.00 95 PHE A N 1
ATOM 769 C CA . PHE A 1 95 ? -7.243 -1.832 5.305 1.00 92.00 95 PHE A CA 1
ATOM 770 C C . PHE A 1 95 ? -7.329 -2.459 3.911 1.00 92.00 95 PHE A C 1
ATOM 772 O O . PHE A 1 95 ? -6.306 -2.780 3.310 1.00 92.00 95 PHE A O 1
ATOM 779 N N . GLN A 1 96 ? -8.525 -2.509 3.325 1.00 90.81 96 GLN A N 1
ATOM 780 C CA . GLN A 1 96 ? -8.717 -2.985 1.953 1.00 90.81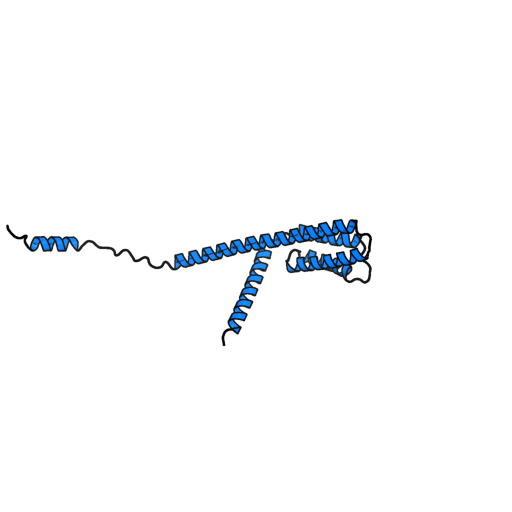 96 GLN A CA 1
ATOM 781 C C . GLN A 1 96 ? -7.949 -2.140 0.923 1.00 90.81 96 GLN A C 1
ATOM 783 O O . GLN A 1 96 ? -7.390 -2.675 -0.036 1.00 90.81 96 GLN A O 1
ATOM 788 N N . ILE A 1 97 ? -7.888 -0.817 1.112 1.00 89.50 97 ILE A N 1
ATOM 789 C CA . ILE A 1 97 ? -7.070 0.067 0.267 1.00 89.50 97 ILE A CA 1
ATOM 790 C C . ILE A 1 97 ? -5.580 -0.257 0.437 1.00 89.50 97 ILE A C 1
ATOM 792 O O . ILE A 1 97 ? -4.873 -0.373 -0.564 1.00 89.50 97 ILE A O 1
ATOM 796 N N . ALA A 1 98 ? -5.120 -0.444 1.676 1.00 87.06 98 ALA A N 1
ATOM 797 C CA . ALA A 1 98 ? -3.728 -0.755 1.981 1.00 87.06 98 ALA A CA 1
ATOM 798 C C . ALA A 1 98 ? -3.276 -2.089 1.366 1.00 87.06 98 ALA A C 1
ATOM 800 O O . ALA A 1 98 ? -2.188 -2.145 0.794 1.00 87.06 98 ALA A O 1
ATOM 801 N N . ILE A 1 99 ? -4.128 -3.121 1.391 1.00 86.81 99 ILE A N 1
ATOM 802 C CA . ILE A 1 99 ? -3.862 -4.407 0.725 1.00 86.81 99 ILE A CA 1
ATOM 803 C C . ILE A 1 99 ? -3.761 -4.223 -0.790 1.00 86.81 99 ILE A C 1
ATOM 805 O O . ILE A 1 99 ? -2.784 -4.644 -1.405 1.00 86.81 99 ILE A O 1
ATOM 809 N N . LYS A 1 100 ? -4.752 -3.566 -1.411 1.00 84.56 100 LYS A N 1
ATOM 810 C CA . LYS A 1 100 ? -4.779 -3.363 -2.873 1.00 84.56 100 LYS A CA 1
ATOM 811 C C . LYS A 1 100 ? -3.551 -2.618 -3.389 1.00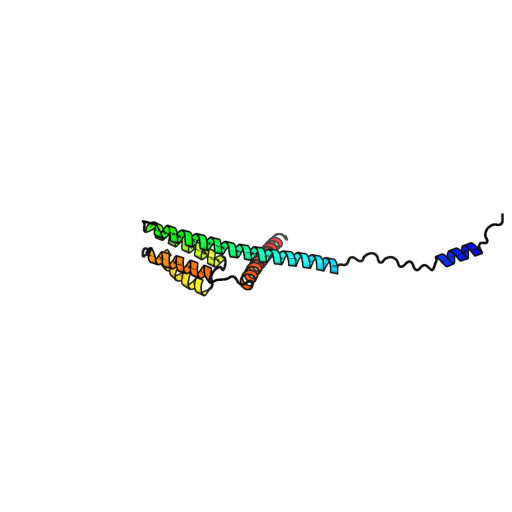 84.56 100 LYS A C 1
ATOM 813 O O . LYS A 1 100 ? -3.127 -2.836 -4.521 1.00 84.56 100 LYS A O 1
ATOM 818 N N . GLN A 1 101 ? -3.014 -1.722 -2.572 1.00 81.00 101 GLN A N 1
ATOM 819 C CA . GLN A 1 101 ? -1.844 -0.914 -2.895 1.00 81.00 101 GLN A CA 1
ATOM 820 C C . GLN A 1 101 ? -0.529 -1.543 -2.413 1.00 81.00 101 GLN A C 1
ATOM 822 O O . GLN A 1 101 ? 0.510 -0.931 -2.615 1.00 81.00 101 GLN A O 1
ATOM 827 N N . ALA A 1 102 ? -0.558 -2.750 -1.833 1.00 80.75 102 ALA A N 1
ATOM 828 C CA . ALA A 1 102 ? 0.609 -3.443 -1.283 1.00 80.75 102 ALA A CA 1
ATOM 829 C C . ALA A 1 102 ? 1.405 -2.594 -0.265 1.00 80.75 102 ALA A C 1
ATOM 831 O O . ALA A 1 102 ? 2.632 -2.649 -0.209 1.00 80.75 102 ALA A O 1
ATOM 832 N N . LEU A 1 103 ? 0.694 -1.805 0.553 1.00 82.19 103 LEU A N 1
ATOM 833 C CA . LEU A 1 103 ? 1.296 -0.903 1.547 1.00 82.19 103 LEU A CA 1
ATOM 834 C C . LEU A 1 103 ? 1.723 -1.611 2.842 1.00 82.19 103 LEU A C 1
ATOM 836 O O . LEU A 1 103 ? 2.389 -0.994 3.671 1.00 82.19 103 LEU A O 1
ATOM 840 N N . LEU A 1 104 ? 1.296 -2.859 3.037 1.00 85.19 104 LEU A N 1
ATOM 841 C CA . LEU A 1 104 ? 1.519 -3.661 4.239 1.00 85.19 104 LEU A CA 1
ATOM 842 C C . LEU A 1 104 ? 2.354 -4.895 3.891 1.00 85.19 104 LEU A C 1
ATOM 844 O O . LEU A 1 104 ? 2.260 -5.418 2.778 1.00 85.19 104 LEU A O 1
ATOM 848 N N . THR A 1 105 ? 3.149 -5.378 4.846 1.00 83.06 105 THR A N 1
ATOM 849 C CA . THR A 1 105 ? 3.766 -6.703 4.724 1.00 83.06 105 THR A CA 1
ATOM 850 C C . THR A 1 105 ? 2.703 -7.796 4.825 1.00 83.06 105 THR A C 1
ATOM 852 O O . THR A 1 105 ? 1.632 -7.588 5.393 1.00 83.06 105 THR A O 1
ATOM 855 N N . GLU A 1 106 ? 3.000 -8.987 4.306 1.00 83.19 106 GLU A N 1
ATOM 856 C CA . GLU A 1 106 ? 2.099 -10.142 4.415 1.00 83.19 106 GLU A CA 1
ATOM 857 C C . GLU A 1 106 ? 1.817 -10.510 5.883 1.00 83.19 106 GLU A C 1
ATOM 859 O O . GLU A 1 106 ? 0.680 -10.807 6.251 1.00 83.19 106 GLU A O 1
ATOM 864 N N . HIS A 1 107 ? 2.835 -10.402 6.743 1.00 85.38 107 HIS A N 1
ATOM 865 C CA . HIS A 1 107 ? 2.701 -10.649 8.176 1.00 85.38 107 HIS A CA 1
ATOM 866 C C . HIS A 1 107 ? 1.768 -9.632 8.850 1.00 85.38 107 HIS A C 1
ATOM 868 O O . HIS A 1 107 ? 0.833 -10.017 9.556 1.00 85.38 107 HIS A O 1
ATOM 874 N N . ASP A 1 108 ? 1.974 -8.337 8.588 1.00 87.88 108 ASP A N 1
ATOM 875 C CA . ASP A 1 108 ? 1.127 -7.278 9.145 1.00 87.88 108 ASP A CA 1
ATOM 876 C C . ASP A 1 108 ? -0.296 -7.346 8.601 1.00 87.88 108 ASP A C 1
ATOM 878 O O . ASP A 1 108 ? -1.249 -7.093 9.338 1.00 87.88 108 ASP A O 1
ATOM 882 N N . GLN A 1 109 ? -0.452 -7.722 7.329 1.00 89.19 109 GLN A N 1
ATOM 883 C CA . GLN A 1 109 ? -1.752 -7.934 6.714 1.00 89.19 109 GLN A CA 1
ATOM 884 C C . GLN A 1 109 ? -2.534 -9.010 7.466 1.00 89.19 109 GLN A C 1
ATOM 886 O O . GLN A 1 109 ? -3.661 -8.741 7.868 1.00 89.19 109 GLN A O 1
ATOM 891 N N . MET A 1 110 ? -1.955 -10.194 7.698 1.00 88.81 110 MET A N 1
ATOM 892 C CA . MET A 1 110 ? -2.644 -11.263 8.432 1.00 88.81 110 MET A CA 1
ATOM 893 C C . MET A 1 110 ? -3.000 -10.832 9.858 1.00 88.81 110 MET A C 1
ATOM 895 O O . MET A 1 110 ? -4.129 -11.036 10.306 1.00 88.81 110 MET A O 1
ATOM 899 N N . ARG A 1 111 ? -2.061 -10.186 10.562 1.00 90.00 111 ARG A N 1
ATOM 900 C CA . ARG A 1 111 ? -2.271 -9.727 11.941 1.00 90.00 111 ARG A CA 1
ATOM 901 C C . ARG A 1 111 ? -3.398 -8.695 12.036 1.00 90.00 111 ARG A C 1
ATOM 903 O O . ARG A 1 111 ? -4.274 -8.820 12.890 1.00 90.00 111 ARG A O 1
ATOM 910 N N . LEU A 1 112 ? -3.390 -7.690 11.159 1.00 91.06 112 LEU A N 1
ATOM 911 C CA . LEU A 1 112 ? -4.415 -6.643 11.117 1.00 91.06 112 LEU A CA 1
ATOM 912 C C . LEU A 1 112 ? -5.760 -7.174 10.633 1.00 91.06 112 LEU A C 1
ATOM 914 O O . LEU A 1 112 ? -6.785 -6.760 11.166 1.00 91.06 112 LEU A O 1
ATOM 918 N N . GLN A 1 113 ? -5.766 -8.104 9.677 1.00 92.00 113 GLN A N 1
ATOM 919 C CA . GLN A 1 113 ? -6.992 -8.711 9.172 1.00 92.00 113 GLN A CA 1
ATOM 920 C C . GLN A 1 113 ? -7.786 -9.362 10.302 1.00 92.00 113 GLN A C 1
ATOM 922 O O . GLN A 1 113 ? -8.958 -9.050 10.471 1.00 92.00 113 GLN A O 1
ATOM 927 N N . ILE A 1 114 ? -7.133 -10.181 11.131 1.00 89.44 114 ILE A N 1
ATOM 928 C CA . ILE A 1 114 ? -7.786 -10.855 12.261 1.00 89.44 114 ILE A CA 1
ATOM 929 C C . ILE A 1 114 ? -8.415 -9.832 13.215 1.00 89.44 114 ILE A C 1
ATOM 931 O O . ILE A 1 114 ? -9.587 -9.956 13.572 1.00 89.44 114 ILE A O 1
ATOM 935 N N . LYS A 1 115 ? -7.662 -8.791 13.598 1.00 90.12 115 LYS A N 1
ATOM 936 C CA . LYS A 1 115 ? -8.149 -7.771 14.538 1.00 90.12 115 LYS A CA 1
ATOM 937 C C . LYS A 1 115 ? -9.313 -6.955 13.964 1.00 90.12 115 LYS A C 1
ATOM 939 O O . LYS A 1 115 ? -10.291 -6.695 14.664 1.00 90.12 115 LYS A O 1
ATOM 944 N N . ILE A 1 116 ? -9.213 -6.542 12.701 1.00 90.44 116 ILE A N 1
ATOM 945 C CA . ILE A 1 116 ? -10.239 -5.728 12.040 1.00 90.44 116 ILE A CA 1
ATOM 946 C C . ILE A 1 116 ? -11.495 -6.557 11.772 1.00 90.44 116 ILE A C 1
ATOM 948 O O . ILE A 1 116 ? -12.595 -6.061 12.010 1.00 90.44 116 ILE A O 1
ATOM 952 N N . ASP A 1 117 ? -11.355 -7.808 11.334 1.00 89.06 117 ASP A N 1
ATOM 953 C CA . ASP A 1 117 ? -12.493 -8.692 11.080 1.00 89.06 117 ASP A CA 1
ATOM 954 C C . ASP A 1 117 ? -13.245 -8.987 12.384 1.00 89.06 117 ASP A C 1
ATOM 956 O O . ASP A 1 117 ? -14.473 -8.892 12.432 1.00 89.06 117 ASP A O 1
ATOM 960 N N . GLN A 1 118 ? -12.518 -9.232 13.480 1.00 86.81 118 GLN A N 1
ATOM 961 C CA . GLN A 1 118 ? -13.118 -9.387 14.803 1.00 86.81 118 GLN A CA 1
ATOM 962 C C . GLN A 1 118 ? -13.863 -8.117 15.247 1.00 86.81 118 GLN A C 1
ATOM 964 O O . GLN A 1 118 ? -14.961 -8.209 15.796 1.00 86.81 118 GLN A O 1
ATOM 969 N N . ALA A 1 119 ? -13.319 -6.930 14.979 1.00 85.44 119 ALA A N 1
ATOM 970 C CA . ALA A 1 119 ? -13.980 -5.671 15.315 1.00 85.44 119 ALA A CA 1
ATOM 971 C C . ALA A 1 119 ? -15.201 -5.364 14.421 1.00 85.44 119 ALA A C 1
ATOM 973 O O . ALA A 1 119 ? -16.184 -4.793 14.884 1.00 85.44 119 ALA A O 1
ATOM 974 N N . CYS A 1 120 ? -15.175 -5.730 13.140 1.00 85.44 120 CYS A N 1
ATOM 975 C CA . CYS A 1 120 ? -16.236 -5.358 12.199 1.00 85.44 120 CYS A CA 1
ATOM 976 C C . CYS A 1 120 ? -17.392 -6.362 12.145 1.00 85.44 120 CYS A C 1
ATOM 978 O O . CYS A 1 120 ? -18.530 -5.958 11.895 1.00 85.44 120 CYS A O 1
ATOM 980 N N . PHE A 1 121 ? -17.105 -7.649 12.354 1.00 85.00 121 PHE A N 1
ATOM 981 C CA . PHE A 1 121 ? -18.052 -8.740 12.108 1.00 85.00 121 PHE A CA 1
ATOM 982 C C . PHE A 1 121 ? -18.438 -9.531 13.361 1.00 85.00 121 PHE A C 1
ATOM 984 O O . PHE A 1 121 ? -19.276 -10.427 13.268 1.00 85.00 121 PHE A O 1
ATOM 991 N N . SER A 1 122 ? -17.876 -9.222 14.534 1.00 83.12 122 SER A N 1
ATOM 992 C CA . SER A 1 122 ? -18.362 -9.834 15.772 1.00 83.12 122 SER A CA 1
ATOM 993 C C . SER A 1 122 ? -19.698 -9.228 16.214 1.00 83.12 122 SER A C 1
ATOM 995 O O . SER A 1 122 ? -20.000 -8.059 15.974 1.00 83.12 122 SER A O 1
ATOM 997 N N . ASN A 1 123 ? -20.507 -10.039 16.898 1.00 77.56 123 ASN A N 1
ATOM 998 C CA . ASN A 1 123 ? -21.773 -9.602 17.497 1.00 77.56 123 ASN A CA 1
ATOM 999 C C . ASN A 1 123 ? -21.574 -8.757 18.770 1.00 77.56 123 ASN A C 1
ATOM 1001 O O . ASN A 1 123 ? -22.548 -8.269 19.342 1.00 77.56 123 ASN A O 1
ATOM 1005 N N . VAL A 1 124 ? -20.331 -8.607 19.236 1.00 80.44 124 VAL A N 1
ATOM 1006 C CA . VAL A 1 124 ? -19.990 -7.874 20.457 1.00 80.44 124 VAL A CA 1
ATOM 1007 C C . VAL A 1 124 ? -19.656 -6.426 20.085 1.00 80.44 124 VAL A C 1
ATOM 1009 O O . VAL A 1 124 ? -18.868 -6.204 19.165 1.00 80.44 124 VAL A O 1
ATOM 1012 N N . PRO A 1 125 ? -20.226 -5.418 20.771 1.00 75.38 125 PRO A N 1
ATOM 1013 C CA . PRO A 1 125 ? -19.872 -4.028 20.519 1.00 75.38 125 PRO A CA 1
ATOM 1014 C C . PRO A 1 125 ? -18.386 -3.789 20.813 1.00 75.38 125 PRO A C 1
ATOM 1016 O O . PRO A 1 125 ? -17.882 -4.135 21.880 1.00 75.38 125 PRO A O 1
ATOM 1019 N N . VAL A 1 126 ? -17.690 -3.179 19.854 1.00 82.94 126 VAL A N 1
ATOM 1020 C CA . VAL A 1 126 ? -16.260 -2.870 19.962 1.00 82.94 126 VAL A CA 1
ATOM 1021 C C . VAL A 1 126 ? -16.046 -1.758 20.982 1.00 82.94 126 VAL A C 1
ATOM 1023 O O . VAL A 1 126 ? -16.687 -0.706 20.909 1.00 82.94 126 VAL A O 1
ATOM 1026 N N . SER A 1 127 ? -15.127 -1.981 21.921 1.00 86.44 127 SER A N 1
ATOM 1027 C CA . SER A 1 127 ? -14.728 -0.958 22.882 1.00 86.44 127 SER A CA 1
ATOM 1028 C C . SER A 1 127 ? -13.821 0.083 22.222 1.00 86.44 127 SER A C 1
ATOM 1030 O O . SER A 1 127 ? -13.121 -0.181 21.239 1.00 86.44 127 SER A O 1
ATOM 1032 N N . ARG A 1 128 ? -13.795 1.285 22.798 1.00 85.75 128 ARG A N 1
ATOM 1033 C CA . ARG A 1 128 ? -12.886 2.348 22.365 1.00 85.75 128 ARG A CA 1
ATOM 1034 C C . ARG A 1 128 ? -11.420 1.904 22.410 1.00 85.75 128 ARG A C 1
ATOM 1036 O O . ARG A 1 128 ? -10.680 2.201 21.481 1.00 85.75 128 ARG A O 1
ATOM 1043 N N . GLU A 1 129 ? -11.024 1.183 23.455 1.00 86.88 129 GLU A N 1
ATOM 1044 C CA . GLU A 1 129 ? -9.642 0.728 23.653 1.00 86.88 129 GLU A CA 1
ATOM 1045 C C . GLU A 1 129 ? -9.212 -0.267 22.576 1.00 86.88 129 GLU A C 1
ATOM 1047 O O . GLU A 1 129 ? -8.140 -0.125 21.995 1.00 86.88 129 GLU A O 1
ATOM 1052 N N . THR A 1 130 ? -10.078 -1.229 22.236 1.00 88.19 130 THR A N 1
ATOM 1053 C CA . THR A 1 130 ? -9.799 -2.191 21.163 1.00 88.19 130 THR A CA 1
ATOM 1054 C C . THR A 1 130 ? -9.645 -1.488 19.816 1.00 88.19 130 THR A C 1
ATOM 1056 O O . THR A 1 130 ? -8.771 -1.836 19.027 1.00 88.19 130 THR A O 1
ATOM 1059 N N . LEU A 1 131 ? -10.470 -0.476 19.543 1.00 88.31 131 LEU A N 1
ATOM 1060 C CA . LEU A 1 131 ? -10.377 0.283 18.301 1.00 88.31 131 LEU A CA 1
ATOM 1061 C C . LEU A 1 131 ? -9.129 1.182 18.253 1.00 88.31 131 LEU A C 1
ATOM 1063 O O . LEU A 1 131 ? -8.519 1.316 17.193 1.00 88.31 131 LEU A O 1
ATOM 1067 N N . GLU A 1 132 ? -8.731 1.772 19.381 1.00 90.44 132 GLU A N 1
ATOM 1068 C CA . GLU A 1 132 ? -7.487 2.542 19.497 1.00 90.44 132 GLU A CA 1
ATOM 1069 C C . GLU A 1 132 ? -6.258 1.650 19.262 1.00 90.44 132 GLU A C 1
ATOM 1071 O O . GLU A 1 132 ? -5.380 2.031 18.484 1.00 90.44 132 GLU A O 1
ATOM 1076 N N . ASP A 1 133 ? -6.244 0.438 19.827 1.00 90.81 133 ASP A N 1
ATOM 1077 C CA . ASP A 1 133 ? -5.192 -0.562 19.597 1.00 90.81 133 ASP A CA 1
ATOM 1078 C C . ASP A 1 133 ? -5.085 -0.945 18.113 1.00 90.81 133 ASP A C 1
ATOM 1080 O O . ASP A 1 133 ? -4.002 -0.899 17.533 1.00 90.81 133 ASP A O 1
ATOM 1084 N N . ILE 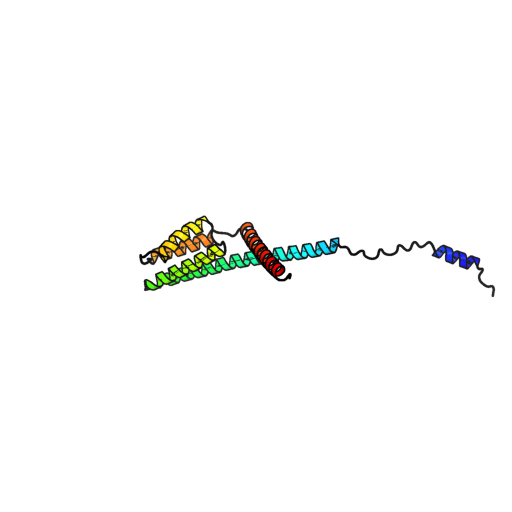A 1 134 ? -6.217 -1.219 17.455 1.00 91.00 134 ILE A N 1
ATOM 1085 C CA . ILE A 1 134 ? -6.261 -1.530 16.017 1.00 91.00 134 ILE A CA 1
ATOM 1086 C C . ILE A 1 134 ? -5.682 -0.390 15.178 1.00 91.00 134 ILE A C 1
ATOM 1088 O O . ILE A 1 134 ? -4.891 -0.629 14.265 1.00 91.00 134 ILE A O 1
ATOM 1092 N N . LEU A 1 135 ? -6.078 0.854 15.457 1.00 91.44 135 LEU A N 1
ATOM 1093 C CA . LEU A 1 135 ? -5.600 2.013 14.704 1.00 91.44 135 LEU A CA 1
ATOM 1094 C C . LEU A 1 135 ? -4.108 2.276 14.945 1.00 91.44 135 LEU A C 1
ATOM 1096 O O . LEU A 1 135 ? -3.407 2.650 14.008 1.00 91.44 135 LEU A O 1
ATOM 1100 N N . SER A 1 136 ? -3.625 2.082 16.173 1.00 90.88 136 SER A N 1
ATOM 1101 C CA . SER A 1 136 ? -2.204 2.191 16.526 1.00 90.88 136 SER A CA 1
ATOM 1102 C C . SER A 1 136 ? -1.367 1.126 15.814 1.00 90.88 136 SER A C 1
ATOM 1104 O O . SER A 1 136 ? -0.372 1.436 15.158 1.00 90.88 136 SER A O 1
ATOM 1106 N N . ASP A 1 137 ? -1.818 -0.128 15.839 1.00 90.50 137 ASP A N 1
ATOM 1107 C CA . ASP A 1 137 ? -1.165 -1.223 15.124 1.00 90.50 137 ASP A CA 1
ATOM 1108 C C . ASP A 1 137 ? -1.146 -1.004 13.612 1.00 90.50 137 ASP A C 1
ATOM 1110 O O . ASP A 1 137 ? -0.160 -1.331 12.948 1.00 90.50 137 ASP A O 1
ATOM 1114 N N . PHE A 1 138 ? -2.214 -0.426 13.061 1.00 91.12 138 PHE A N 1
ATOM 1115 C CA . PHE A 1 138 ? -2.276 -0.101 11.644 1.00 91.12 138 PHE A CA 1
ATOM 1116 C C . PHE A 1 138 ? -1.294 1.025 11.293 1.00 91.12 138 PHE A C 1
ATOM 1118 O O . PHE A 1 138 ? -0.557 0.921 10.312 1.00 91.12 138 PHE A O 1
ATOM 1125 N N . GLU A 1 139 ? -1.210 2.076 12.110 1.00 90.69 139 GLU A N 1
ATOM 1126 C CA . GLU A 1 139 ? -0.192 3.117 11.944 1.00 90.69 139 GLU A CA 1
ATOM 1127 C C . GLU A 1 139 ? 1.227 2.533 11.982 1.00 90.69 139 GLU A C 1
ATOM 1129 O O . GLU A 1 139 ? 2.038 2.839 11.106 1.00 90.69 139 GLU A O 1
ATOM 1134 N N . ASN A 1 140 ? 1.515 1.653 12.942 1.00 89.06 140 ASN A N 1
ATOM 1135 C CA . ASN A 1 140 ? 2.827 1.025 13.087 1.00 89.06 140 ASN A CA 1
ATOM 1136 C C . ASN A 1 140 ? 3.184 0.154 11.879 1.00 89.06 140 ASN A C 1
ATOM 1138 O O . ASN A 1 140 ? 4.274 0.299 11.318 1.00 89.06 140 ASN A O 1
ATOM 1142 N N . ALA A 1 141 ? 2.256 -0.678 11.404 1.00 87.12 141 ALA A N 1
ATOM 1143 C CA . ALA A 1 141 ? 2.456 -1.475 10.195 1.00 87.12 141 ALA A CA 1
ATOM 1144 C C . ALA A 1 141 ? 2.730 -0.586 8.968 1.00 87.12 141 ALA A C 1
ATOM 1146 O O . ALA A 1 141 ? 3.620 -0.855 8.154 1.00 87.12 141 ALA A O 1
ATOM 1147 N N . LEU A 1 142 ? 2.030 0.547 8.870 1.00 84.50 142 LEU A N 1
ATOM 1148 C CA . LEU A 1 142 ? 2.277 1.551 7.841 1.00 84.50 142 LEU A CA 1
ATOM 1149 C C . LEU A 1 142 ? 3.539 2.371 8.080 1.00 84.50 142 LEU A C 1
ATOM 1151 O O . LEU A 1 142 ? 3.898 3.112 7.181 1.00 84.50 142 LEU A O 1
ATOM 1155 N N . MET A 1 143 ? 4.221 2.322 9.221 1.00 80.25 143 MET A N 1
ATOM 1156 C CA . MET A 1 143 ? 5.504 3.007 9.451 1.00 80.25 143 MET A CA 1
ATOM 1157 C C . MET A 1 143 ? 6.688 2.080 9.151 1.00 80.25 143 MET A C 1
ATOM 1159 O O . MET A 1 143 ? 7.656 2.507 8.521 1.00 80.25 143 MET A O 1
ATOM 1163 N N . VAL A 1 144 ? 6.579 0.801 9.514 1.00 74.00 144 VAL A N 1
ATOM 1164 C CA . VAL A 1 144 ? 7.652 -0.192 9.344 1.00 74.00 144 VAL A CA 1
ATOM 1165 C C . VAL A 1 144 ? 7.821 -0.605 7.878 1.00 74.00 144 VAL A C 1
ATOM 1167 O O . VAL A 1 144 ? 8.941 -0.788 7.403 1.00 74.00 144 VAL A O 1
ATOM 1170 N N . THR A 1 145 ? 6.731 -0.684 7.114 1.00 65.19 145 THR A N 1
ATOM 1171 C CA . THR A 1 145 ? 6.772 -1.215 5.743 1.00 65.19 145 THR A CA 1
ATOM 1172 C C . THR A 1 145 ? 7.336 -0.199 4.741 1.00 65.19 145 THR A C 1
ATOM 1174 O O . THR A 1 145 ? 6.588 0.577 4.155 1.00 65.19 145 THR A O 1
ATOM 1177 N N . GLN A 1 146 ? 8.652 -0.137 4.507 1.00 63.78 146 GLN A N 1
ATOM 1178 C CA . GLN A 1 146 ? 9.216 0.671 3.410 1.00 63.78 146 GLN A CA 1
ATOM 1179 C C . GLN A 1 146 ? 9.068 -0.045 2.058 1.00 63.78 146 GLN A C 1
ATOM 1181 O O . GLN A 1 146 ? 9.482 -1.199 1.932 1.00 63.78 146 GLN A O 1
ATOM 1186 N N . PRO A 1 147 ? 8.500 0.606 1.024 1.00 62.25 147 PRO A N 1
ATOM 1187 C CA . PRO A 1 147 ? 8.462 0.007 -0.297 1.00 62.25 147 PRO A CA 1
ATOM 1188 C C . PRO A 1 147 ? 9.885 -0.115 -0.837 1.00 62.25 147 PRO A C 1
ATOM 1190 O O . PRO A 1 147 ? 10.585 0.880 -1.021 1.00 62.25 147 PRO A O 1
ATOM 1193 N N . THR A 1 148 ? 10.311 -1.342 -1.122 1.00 63.97 148 THR A N 1
ATOM 1194 C CA . THR A 1 148 ? 11.537 -1.549 -1.894 1.00 63.97 148 THR A CA 1
ATOM 1195 C C . THR A 1 148 ? 11.231 -1.325 -3.372 1.00 63.97 148 THR A C 1
ATOM 1197 O O . THR A 1 148 ? 10.149 -1.666 -3.858 1.00 63.97 148 THR A O 1
ATOM 1200 N N . VAL A 1 149 ? 12.197 -0.777 -4.114 1.00 63.84 149 VAL A N 1
ATOM 1201 C CA . VAL A 1 149 ? 12.086 -0.549 -5.569 1.00 63.84 149 VAL A CA 1
ATOM 1202 C C . VAL A 1 149 ? 11.626 -1.821 -6.292 1.00 63.84 149 VAL A C 1
ATOM 1204 O O . VAL A 1 149 ? 10.823 -1.755 -7.216 1.00 63.84 149 VAL A O 1
ATOM 1207 N N . LYS A 1 150 ? 12.055 -2.994 -5.811 1.00 70.31 150 LYS A N 1
ATOM 1208 C CA . LYS A 1 150 ? 11.681 -4.309 -6.341 1.00 70.31 150 LYS A CA 1
ATOM 1209 C C . LYS A 1 150 ? 10.171 -4.573 -6.300 1.00 70.31 150 LYS A C 1
ATOM 1211 O O . LYS A 1 150 ? 9.628 -5.089 -7.277 1.00 70.31 150 LYS A O 1
ATOM 1216 N N . THR A 1 151 ? 9.488 -4.240 -5.202 1.00 68.94 151 THR A N 1
ATOM 1217 C CA . THR A 1 151 ? 8.042 -4.485 -5.064 1.00 68.94 151 THR A CA 1
ATOM 1218 C C . THR A 1 151 ? 7.246 -3.597 -6.012 1.00 68.94 151 THR A C 1
ATOM 1220 O O . THR A 1 151 ? 6.355 -4.080 -6.709 1.00 68.94 151 THR A O 1
ATOM 1223 N N . ILE A 1 152 ? 7.627 -2.321 -6.104 1.00 68.50 152 ILE A N 1
ATOM 1224 C CA . ILE A 1 152 ? 6.979 -1.355 -6.997 1.00 68.50 152 ILE A CA 1
ATOM 1225 C C . ILE A 1 152 ? 7.238 -1.717 -8.454 1.00 68.50 152 ILE A C 1
ATOM 1227 O O . ILE A 1 152 ? 6.306 -1.719 -9.251 1.00 68.50 152 ILE A O 1
ATOM 1231 N N . LEU A 1 153 ? 8.465 -2.111 -8.801 1.00 70.31 153 LEU A N 1
ATOM 1232 C CA . LEU A 1 153 ? 8.792 -2.542 -10.156 1.00 70.31 153 LEU A CA 1
ATOM 1233 C C . LEU A 1 153 ? 7.947 -3.754 -10.566 1.00 70.31 153 LEU A C 1
ATOM 1235 O O . LEU A 1 153 ? 7.386 -3.764 -11.657 1.00 70.31 153 LEU A O 1
ATOM 1239 N N . LYS A 1 154 ? 7.779 -4.738 -9.671 1.00 76.94 154 LYS A N 1
ATOM 1240 C CA . LYS A 1 154 ? 6.904 -5.895 -9.909 1.00 76.94 154 LYS A CA 1
ATOM 1241 C C . LYS A 1 154 ? 5.452 -5.467 -10.139 1.00 76.94 154 LYS A C 1
ATOM 1243 O O . LYS A 1 154 ? 4.814 -5.973 -11.059 1.00 76.94 154 LYS A O 1
ATOM 1248 N N . GLN A 1 155 ? 4.938 -4.539 -9.334 1.00 72.56 155 GLN A N 1
ATOM 1249 C CA . GLN A 1 155 ? 3.555 -4.071 -9.427 1.00 72.56 155 GLN A CA 1
ATOM 1250 C C . GLN A 1 155 ? 3.304 -3.254 -10.702 1.00 72.56 155 GLN A C 1
ATOM 1252 O O . GLN A 1 155 ? 2.345 -3.532 -11.421 1.00 72.56 155 GLN A O 1
ATOM 1257 N N . VAL A 1 156 ? 4.189 -2.307 -11.026 1.00 73.38 156 VAL A N 1
ATOM 1258 C CA . VAL A 1 156 ? 4.133 -1.504 -12.259 1.00 73.38 156 VAL A CA 1
ATOM 1259 C C . VAL A 1 156 ? 4.260 -2.405 -13.483 1.00 73.38 156 VAL A C 1
ATOM 1261 O O . VAL A 1 156 ? 3.500 -2.257 -14.437 1.00 73.38 156 VAL A O 1
ATOM 1264 N N . PHE A 1 157 ? 5.153 -3.395 -13.443 1.00 78.00 157 PHE A N 1
ATOM 1265 C CA . PHE A 1 157 ? 5.310 -4.360 -14.526 1.00 78.00 157 PHE A CA 1
ATOM 1266 C C . PHE A 1 157 ? 4.053 -5.216 -14.719 1.00 78.00 157 PHE A C 1
ATOM 1268 O O . PHE A 1 157 ? 3.578 -5.367 -15.841 1.00 78.00 157 PHE A O 1
ATOM 1275 N N . GLN A 1 158 ? 3.458 -5.733 -13.639 1.00 78.38 158 GLN A N 1
ATOM 1276 C CA . GLN A 1 158 ? 2.202 -6.487 -13.714 1.00 78.38 158 GLN A CA 1
ATOM 1277 C C . GLN A 1 158 ? 1.038 -5.635 -14.233 1.00 78.38 158 GLN A C 1
ATOM 1279 O O . GLN A 1 158 ? 0.253 -6.110 -15.054 1.00 78.38 158 GLN A O 1
ATOM 1284 N N . GLN A 1 159 ? 0.932 -4.377 -13.799 1.00 77.56 159 GLN A N 1
ATOM 1285 C CA . GLN A 1 159 ? -0.069 -3.444 -14.319 1.00 77.56 159 GLN A CA 1
ATOM 1286 C C . GLN A 1 159 ? 0.151 -3.151 -15.806 1.00 77.56 159 GLN A C 1
ATOM 1288 O O . GLN A 1 159 ? -0.801 -3.225 -16.582 1.00 77.56 159 GLN A O 1
ATOM 1293 N N . GLY A 1 160 ? 1.397 -2.907 -16.219 1.00 79.62 160 GLY A N 1
ATOM 1294 C CA . GLY A 1 160 ? 1.765 -2.719 -17.620 1.00 79.62 160 GLY A CA 1
ATOM 1295 C C . GLY A 1 160 ? 1.414 -3.933 -18.480 1.00 79.62 160 GLY A C 1
ATOM 1296 O O . GLY A 1 160 ? 0.756 -3.792 -19.508 1.00 79.62 160 GLY A O 1
ATOM 1297 N N . LEU A 1 161 ? 1.750 -5.145 -18.026 1.00 83.44 161 LEU A N 1
ATOM 1298 C CA . LEU A 1 161 ? 1.380 -6.386 -18.712 1.00 83.44 161 LEU A CA 1
ATOM 1299 C C . LEU A 1 161 ? -0.136 -6.558 -18.840 1.00 83.44 161 LEU A C 1
ATOM 1301 O O . LEU A 1 161 ? -0.614 -7.019 -19.876 1.00 83.44 161 LEU A O 1
ATOM 1305 N N . ASN A 1 162 ? -0.903 -6.197 -17.812 1.00 83.06 162 ASN A N 1
ATOM 1306 C CA . ASN A 1 162 ? -2.360 -6.284 -17.859 1.00 83.06 162 ASN A CA 1
ATOM 1307 C C . ASN A 1 162 ? -2.964 -5.285 -18.856 1.00 83.06 162 ASN A C 1
ATOM 1309 O O . ASN A 1 162 ? -3.868 -5.662 -19.598 1.00 83.06 162 ASN A O 1
ATOM 1313 N N . LEU A 1 163 ? -2.435 -4.061 -18.936 1.00 82.38 163 LEU A N 1
ATOM 1314 C CA . LEU A 1 163 ? -2.847 -3.076 -19.941 1.00 82.38 163 LEU A CA 1
ATOM 1315 C C . LEU A 1 163 ? -2.516 -3.545 -21.362 1.00 82.38 163 LEU A C 1
ATOM 1317 O O . LEU A 1 163 ? -3.360 -3.457 -22.249 1.00 82.38 163 LEU A O 1
ATOM 1321 N N . ILE A 1 164 ? -1.327 -4.120 -21.570 1.00 81.06 164 ILE A N 1
ATOM 1322 C CA . ILE A 1 164 ? -0.931 -4.694 -22.865 1.00 81.06 164 ILE A CA 1
ATOM 1323 C C . ILE A 1 164 ? -1.864 -5.847 -23.250 1.00 81.06 164 ILE A C 1
ATOM 1325 O O . ILE A 1 164 ? -2.328 -5.909 -24.386 1.00 81.06 164 ILE A O 1
ATOM 1329 N N . LYS A 1 165 ? -2.198 -6.738 -22.307 1.00 82.25 165 LYS A N 1
ATOM 1330 C CA . LYS A 1 165 ? -3.175 -7.815 -22.540 1.00 82.25 165 LYS A CA 1
ATOM 1331 C C . LYS A 1 165 ? -4.550 -7.266 -22.916 1.00 82.25 165 LYS A C 1
ATOM 1333 O O . LYS A 1 165 ? -5.172 -7.796 -23.832 1.00 82.25 165 LYS A O 1
ATOM 1338 N N . GLN A 1 166 ? -5.015 -6.215 -22.241 1.00 82.75 166 GLN A N 1
ATOM 1339 C CA . GLN A 1 166 ? -6.290 -5.566 -22.551 1.00 82.75 166 GLN A CA 1
ATOM 1340 C C . GLN A 1 166 ? -6.278 -4.937 -23.949 1.00 82.75 166 GLN A C 1
ATOM 1342 O O . GLN A 1 166 ? -7.181 -5.216 -24.734 1.00 82.75 166 GLN A O 1
ATOM 1347 N N . LEU A 1 167 ? -5.230 -4.190 -24.301 1.00 81.31 167 LEU A N 1
ATOM 1348 C CA . LEU A 1 167 ? -5.059 -3.598 -25.632 1.00 81.31 167 LEU A CA 1
ATOM 1349 C C . LEU A 1 167 ? -4.998 -4.662 -26.734 1.00 81.31 167 LEU A C 1
ATOM 1351 O O . LEU A 1 167 ? -5.707 -4.557 -27.729 1.00 81.31 167 LEU A O 1
ATOM 1355 N N . LEU A 1 168 ? -4.222 -5.733 -26.536 1.00 79.88 168 LEU A N 1
ATOM 1356 C CA . LEU A 1 168 ? -4.164 -6.860 -27.472 1.00 79.88 168 LEU A CA 1
ATOM 1357 C C . LEU A 1 168 ? -5.516 -7.564 -27.607 1.00 79.88 168 LEU A C 1
ATOM 1359 O O . LEU A 1 168 ? -5.895 -7.960 -28.706 1.00 79.88 168 LEU A O 1
ATOM 1363 N N . SER A 1 169 ? -6.259 -7.719 -26.509 1.00 80.38 169 SER A N 1
ATOM 1364 C CA . SER A 1 169 ? -7.596 -8.317 -26.551 1.00 80.38 169 SER A CA 1
ATOM 1365 C C . SER A 1 169 ? -8.617 -7.435 -27.277 1.00 80.38 169 SER A C 1
ATOM 1367 O O . SER A 1 169 ? -9.473 -7.969 -27.978 1.00 80.38 169 SER A O 1
ATOM 1369 N N . ALA A 1 170 ? -8.500 -6.108 -27.161 1.00 76.56 170 ALA A N 1
ATOM 1370 C CA . ALA A 1 170 ? -9.326 -5.148 -27.887 1.00 76.56 170 ALA A CA 1
ATOM 1371 C C . ALA A 1 170 ? -9.007 -5.175 -29.391 1.00 76.56 170 ALA A C 1
ATOM 1373 O O . ALA A 1 170 ? -9.908 -5.373 -30.200 1.00 76.56 170 ALA A O 1
ATOM 1374 N N . LEU A 1 171 ? -7.721 -5.142 -29.756 1.00 73.88 171 LEU A N 1
ATOM 1375 C CA . LEU A 1 171 ? -7.256 -5.262 -31.145 1.00 73.88 171 LEU A CA 1
ATOM 1376 C C . LEU A 1 171 ? -7.638 -6.602 -31.792 1.00 73.88 171 LEU A C 1
ATOM 1378 O O . LEU A 1 171 ? -7.912 -6.664 -32.987 1.00 73.88 171 LEU A O 1
ATOM 1382 N N . LYS A 1 172 ? -7.673 -7.694 -31.016 1.00 72.69 172 LYS A N 1
ATOM 1383 C CA . LYS A 1 172 ? -8.103 -9.011 -31.508 1.00 72.69 172 LYS A CA 1
ATOM 1384 C C . LYS A 1 172 ? -9.615 -9.087 -31.753 1.00 72.69 172 LYS A C 1
ATOM 1386 O O . LYS A 1 172 ? -10.038 -9.914 -32.550 1.00 72.69 172 LYS A O 1
ATOM 1391 N N . ARG A 1 173 ? -10.420 -8.253 -31.084 1.00 65.69 173 ARG A N 1
ATOM 1392 C CA . ARG A 1 173 ? -11.874 -8.157 -31.310 1.00 65.69 173 ARG A CA 1
ATOM 1393 C C . ARG A 1 173 ? -12.244 -7.271 -32.502 1.00 65.69 173 ARG A C 1
ATOM 1395 O O . ARG A 1 173 ? -13.337 -7.430 -33.024 1.00 65.69 173 ARG A O 1
ATOM 1402 N N . GLU A 1 174 ? -11.356 -6.375 -32.928 1.00 57.72 174 GLU A N 1
ATOM 1403 C CA . GLU A 1 174 ? -11.568 -5.485 -34.081 1.00 57.72 174 GLU A CA 1
ATOM 1404 C C . GLU A 1 174 ? -11.135 -6.074 -35.431 1.00 57.72 174 GLU A C 1
ATOM 1406 O O . GLU A 1 174 ? -11.410 -5.467 -36.463 1.00 57.72 174 GLU A O 1
ATOM 1411 N N . LYS A 1 175 ? -10.478 -7.242 -35.465 1.00 43.16 175 LYS A N 1
ATOM 1412 C CA . LYS A 1 175 ? -10.227 -7.948 -36.730 1.00 43.16 175 LYS A CA 1
ATOM 1413 C C . LYS A 1 175 ? -11.451 -8.806 -37.098 1.00 43.16 175 LYS A C 1
ATOM 1415 O O . LYS A 1 175 ? -11.706 -9.756 -36.354 1.00 43.16 175 LYS A O 1
ATOM 1420 N N . PRO A 1 176 ? -12.195 -8.472 -38.175 1.00 52.19 176 PRO A N 1
ATOM 1421 C CA . PRO A 1 176 ? -13.276 -9.307 -38.699 1.00 52.19 176 PRO A CA 1
ATOM 1422 C C . PRO A 1 176 ? -12.760 -10.637 -39.259 1.00 52.19 176 PRO A C 1
ATOM 1424 O O . PRO A 1 176 ? -11.584 -10.689 -39.695 1.00 52.19 176 PRO A O 1
#

Foldseek 3Di:
DDDDDPVVVVVVVVVVPPPPPPPPPPPDPPVVVVVVVVVVVVVVVVVVVLVVLLVVLVVLLVVLLVVLVVLLVVLVVDPDLVVQLVSLVVLVVSLVVCVVSVLFDPVLNVVLVVLSCCQHPDPDRDDSVSSSVSSVSVSVRNVPRDDDSVVSVVVVVVVVVVVVVVVVVVVVVPPD

Sequence (176 aa):
MPDPSTTEIERQIAENKLIDIELPTAPGIDWLAWLQILGALLLTLAVILIIAALMAHFWQRVRLNIRIKKAQKELKQMPHPSDFRRTATQSYQWFQIAIKQALLTEHDQMRLQIKIDQACFSNVPVSRETLEDILSDFENALMVTQPTVKTILKQVFQQGLNLIKQLLSALKREKP

Secondary structure (DSSP, 8-state):
-PPPPHHHHHHHHHHTT-------------HHHHHHHHHHHHHHHHHHHHHHHHHHHHHHHHHHHHHHHHHHHHHTT---HHHHHHHHHHHHHHHHHHHHTT-S-HHHHHHHHHHHHHHHH-SSPPPHHHHHHHHHHHHHHHHH-PPPHHHHHHHHHHHHHHHHHHHHHHHHHS--

pLDDT: mean 78.94, std 12.53, range [43.16, 92.69]

Organism: Hydrogenovibrio crunogenus (strain DSM 25203 / XCL-2) (NCBI:txid317025)